Protein AF-A0A2H0LTI8-F1 (afdb_monomer_lite)

pLDDT: mean 86.63, std 10.98, range [45.56, 97.75]

Radius of gyration: 15.49 Å; chains: 1; bounding box: 38×38×36 Å

Structure (mmCIF, N/CA/C/O backbone):
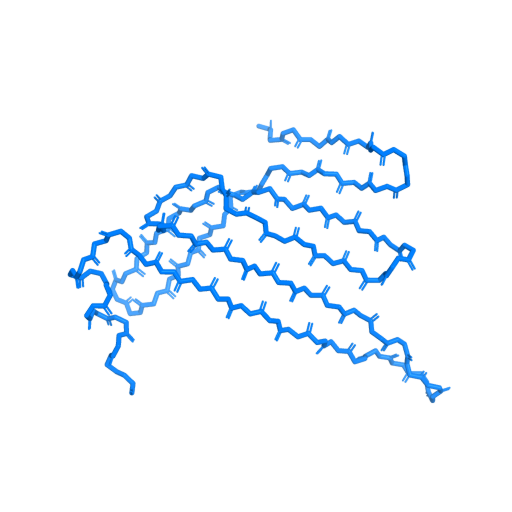data_AF-A0A2H0LTI8-F1
#
_entry.id   AF-A0A2H0LTI8-F1
#
loop_
_atom_site.group_PDB
_atom_site.id
_atom_site.type_symbol
_atom_site.label_atom_id
_atom_site.label_alt_id
_atom_site.label_comp_id
_atom_site.label_asym_id
_atom_site.label_entity_id
_atom_site.label_seq_id
_atom_site.pdbx_PDB_ins_code
_atom_site.Cartn_x
_atom_site.Cartn_y
_atom_site.Cartn_z
_atom_site.occupancy
_atom_site.B_iso_or_equiv
_atom_site.auth_seq_id
_atom_site.auth_comp_id
_atom_site.auth_asym_id
_atom_site.auth_atom_id
_atom_site.pdbx_PDB_model_num
ATOM 1 N N . MET A 1 1 ? 14.389 12.099 6.151 1.00 49.94 1 MET A N 1
ATOM 2 C CA . MET A 1 1 ? 13.106 12.366 6.835 1.00 49.94 1 MET A CA 1
ATOM 3 C C . MET A 1 1 ? 12.054 12.572 5.756 1.00 49.94 1 MET A C 1
ATOM 5 O O . MET A 1 1 ? 12.072 13.605 5.099 1.00 49.94 1 MET A O 1
ATOM 9 N N . ARG A 1 2 ? 11.260 11.547 5.433 1.00 63.53 2 ARG A N 1
ATOM 10 C CA . ARG A 1 2 ? 10.285 11.657 4.341 1.00 63.53 2 ARG A CA 1
ATOM 11 C C . ARG A 1 2 ? 9.055 12.430 4.809 1.00 63.53 2 ARG A C 1
ATOM 13 O O . ARG A 1 2 ? 8.622 12.272 5.945 1.00 63.53 2 ARG A O 1
ATOM 20 N N . ARG A 1 3 ? 8.585 13.328 3.942 1.00 79.25 3 ARG A N 1
ATOM 21 C CA . ARG A 1 3 ? 7.557 14.342 4.201 1.00 79.25 3 ARG A CA 1
ATOM 22 C C . ARG A 1 3 ? 6.236 13.674 4.609 1.00 79.25 3 ARG A C 1
ATOM 24 O O . ARG A 1 3 ? 5.771 12.775 3.911 1.00 79.25 3 ARG A O 1
ATOM 31 N N . ARG A 1 4 ? 5.665 14.142 5.719 1.00 88.00 4 ARG A N 1
ATOM 32 C CA . ARG A 1 4 ? 4.289 13.894 6.160 1.00 88.00 4 ARG A CA 1
ATOM 33 C C . ARG A 1 4 ? 3.547 15.219 6.067 1.00 88.00 4 ARG A C 1
ATOM 35 O O . ARG A 1 4 ? 4.074 16.239 6.506 1.00 88.00 4 ARG A O 1
ATOM 42 N N . GLU A 1 5 ? 2.365 15.200 5.486 1.00 92.44 5 GLU A N 1
ATOM 43 C CA . GLU A 1 5 ? 1.535 16.376 5.268 1.00 92.44 5 GLU A CA 1
ATOM 44 C C . GLU A 1 5 ? 0.090 16.031 5.611 1.00 92.44 5 GLU A C 1
ATOM 46 O O . GLU A 1 5 ? -0.395 14.955 5.269 1.00 92.44 5 GLU A O 1
ATOM 51 N N . LYS A 1 6 ? -0.595 16.933 6.311 1.00 90.62 6 LYS A N 1
ATOM 52 C CA . LYS A 1 6 ? -2.017 16.785 6.613 1.00 90.62 6 LYS A CA 1
ATOM 53 C C . LYS A 1 6 ? -2.813 17.580 5.580 1.00 90.62 6 LYS A C 1
ATOM 55 O O . LYS A 1 6 ? -2.561 18.771 5.412 1.00 90.62 6 LYS A O 1
ATOM 60 N N . ILE A 1 7 ? -3.746 16.929 4.891 1.00 89.50 7 ILE A N 1
ATOM 61 C CA . ILE A 1 7 ? -4.608 17.536 3.871 1.00 89.50 7 ILE A CA 1
ATOM 62 C C . ILE A 1 7 ? -6.056 17.324 4.313 1.00 89.50 7 ILE A C 1
ATOM 64 O O . ILE A 1 7 ? -6.601 16.229 4.172 1.00 89.50 7 ILE A O 1
ATOM 68 N N . GLY A 1 8 ? -6.668 18.366 4.883 1.00 90.12 8 GLY A N 1
ATOM 69 C CA . GLY A 1 8 ? -7.957 18.235 5.569 1.00 90.12 8 GLY A CA 1
ATOM 70 C C . GLY A 1 8 ? -7.844 17.251 6.735 1.00 90.12 8 GLY A C 1
ATOM 71 O O . GLY A 1 8 ? -6.937 17.378 7.560 1.00 90.12 8 GLY A O 1
ATOM 72 N N . ASP A 1 9 ? -8.713 16.243 6.761 1.00 91.19 9 ASP A N 1
ATOM 73 C CA . ASP A 1 9 ? -8.701 15.171 7.767 1.00 91.19 9 ASP A CA 1
ATOM 74 C C . ASP A 1 9 ? -7.860 13.951 7.366 1.00 91.19 9 ASP A C 1
ATOM 76 O O . ASP A 1 9 ? -7.715 13.004 8.140 1.00 91.19 9 ASP A O 1
ATOM 80 N N . LYS A 1 10 ? -7.234 13.993 6.183 1.00 95.25 10 LYS A N 1
ATOM 81 C CA . LYS A 1 10 ? -6.343 12.937 5.694 1.00 95.25 10 LYS A CA 1
ATOM 82 C C . LYS A 1 10 ? -4.889 13.250 6.007 1.00 95.25 10 LYS A C 1
ATOM 84 O O . LYS A 1 10 ? -4.468 14.409 6.045 1.00 95.25 10 LYS A O 1
ATOM 89 N N . GLU A 1 11 ? -4.091 12.204 6.157 1.00 96.00 11 GLU A N 1
ATOM 90 C CA . GLU A 1 11 ? -2.639 12.314 6.273 1.00 96.00 11 GLU A CA 1
ATOM 91 C C . GLU A 1 11 ? -1.978 11.672 5.054 1.00 96.00 11 GLU A C 1
ATOM 93 O O . GLU A 1 11 ? -2.288 10.542 4.691 1.00 96.00 11 GLU A O 1
ATOM 98 N N . VAL A 1 12 ? -1.056 12.382 4.410 1.00 95.12 12 VAL A N 1
ATOM 99 C CA . VAL A 1 12 ? -0.281 11.876 3.279 1.00 95.12 12 VAL A CA 1
ATOM 100 C C . VAL A 1 12 ? 1.187 11.815 3.666 1.00 95.12 12 VAL A C 1
ATOM 102 O O . VAL A 1 12 ? 1.768 12.804 4.113 1.00 95.12 12 VAL A O 1
ATOM 105 N N . LEU A 1 13 ? 1.819 10.663 3.458 1.00 94.38 13 LEU A N 1
ATOM 106 C CA . LEU A 1 13 ? 3.247 10.485 3.685 1.00 94.38 13 LEU A CA 1
ATOM 107 C C . LEU A 1 13 ? 3.930 9.778 2.517 1.00 94.38 13 LEU A C 1
ATOM 109 O O . LEU A 1 13 ? 3.334 8.968 1.810 1.00 94.38 13 LEU A O 1
ATOM 113 N N . LEU A 1 14 ? 5.214 10.075 2.333 1.00 93.44 14 LEU A N 1
ATOM 114 C CA . LEU A 1 14 ? 6.078 9.286 1.462 1.00 93.44 14 LEU A CA 1
ATOM 115 C C . LEU A 1 14 ? 6.786 8.210 2.285 1.00 93.44 14 LEU A C 1
ATOM 117 O O . LEU A 1 14 ? 7.485 8.525 3.248 1.00 93.44 14 LEU A O 1
ATOM 121 N N . ALA A 1 15 ? 6.649 6.948 1.890 1.00 90.62 15 ALA A N 1
ATOM 122 C CA . ALA A 1 15 ? 7.233 5.812 2.597 1.00 90.62 15 ALA A CA 1
ATOM 123 C C . ALA A 1 15 ? 8.134 4.993 1.669 1.00 90.62 15 ALA A C 1
ATOM 125 O O . ALA A 1 15 ? 7.811 4.781 0.502 1.00 90.62 15 ALA A O 1
ATOM 126 N N . ASP A 1 16 ? 9.295 4.579 2.179 1.00 89.81 16 ASP A N 1
ATOM 127 C CA . ASP A 1 16 ? 10.104 3.530 1.548 1.00 89.81 16 ASP A CA 1
ATOM 128 C C . ASP A 1 16 ? 9.579 2.176 2.003 1.00 89.81 16 ASP A C 1
ATOM 130 O O . ASP A 1 16 ? 9.466 1.929 3.202 1.00 89.81 16 ASP A O 1
ATOM 134 N N . LEU A 1 17 ? 9.296 1.303 1.048 1.00 85.69 17 LEU A N 1
ATOM 135 C CA . LEU A 1 17 ? 8.914 -0.080 1.275 1.00 85.69 17 LEU A CA 1
ATOM 136 C C . LEU A 1 17 ? 9.983 -0.970 0.653 1.00 85.69 17 LEU A C 1
ATOM 138 O O . LEU A 1 17 ? 10.479 -0.695 -0.440 1.00 85.69 17 LEU A O 1
ATOM 142 N N . ILE A 1 18 ? 10.337 -2.038 1.360 1.00 84.12 18 ILE A N 1
ATOM 143 C CA . ILE A 1 18 ? 11.250 -3.061 0.860 1.00 84.12 18 ILE A CA 1
ATOM 144 C C . ILE A 1 18 ? 10.440 -4.336 0.688 1.00 84.12 18 ILE A C 1
ATOM 146 O O . ILE A 1 18 ? 9.890 -4.855 1.657 1.00 84.12 18 ILE A O 1
ATOM 150 N N . VAL A 1 19 ? 10.390 -4.851 -0.537 1.00 77.69 19 VAL A N 1
ATOM 151 C CA . VAL A 1 19 ? 9.842 -6.176 -0.828 1.00 77.69 19 VAL A CA 1
ATOM 152 C C . VAL A 1 19 ? 10.995 -7.156 -0.970 1.00 77.69 19 VAL A C 1
ATOM 154 O O . VAL A 1 19 ? 11.977 -6.878 -1.657 1.00 77.69 19 VAL A O 1
ATOM 157 N N . SER A 1 20 ? 10.898 -8.292 -0.282 1.00 78.00 20 SER A N 1
ATOM 158 C CA . SER A 1 20 ? 11.875 -9.378 -0.388 1.00 78.00 20 SER A CA 1
ATOM 159 C C . SER A 1 20 ? 11.157 -10.686 -0.701 1.00 78.00 20 SER A C 1
ATOM 161 O O . SER A 1 20 ? 10.268 -11.091 0.044 1.00 78.00 20 SER A O 1
ATOM 163 N N . TYR A 1 21 ? 11.542 -11.345 -1.792 1.00 73.00 21 TYR A N 1
ATOM 164 C CA . TYR A 1 21 ? 11.022 -12.653 -2.190 1.00 73.00 21 TYR A CA 1
ATOM 165 C C . TYR A 1 21 ? 12.138 -13.510 -2.797 1.00 73.00 21 TYR A C 1
ATOM 167 O O . TYR A 1 21 ? 12.733 -13.149 -3.811 1.00 73.00 21 TYR A O 1
ATOM 175 N N . LYS A 1 22 ? 12.431 -14.671 -2.197 1.00 78.50 22 LYS A N 1
ATOM 176 C CA . LYS A 1 22 ? 13.592 -15.513 -2.553 1.00 78.50 22 LYS A CA 1
ATOM 177 C C . LYS A 1 22 ? 14.890 -14.680 -2.581 1.00 78.50 22 LYS A C 1
ATOM 179 O O . LYS A 1 22 ? 15.272 -14.124 -1.559 1.00 78.50 22 LYS A O 1
ATOM 184 N N . VAL A 1 23 ? 15.563 -14.598 -3.730 1.00 74.94 23 VAL A N 1
ATOM 185 C CA . VAL A 1 23 ? 16.806 -13.827 -3.935 1.00 74.94 23 VAL A CA 1
ATOM 186 C C . VAL A 1 23 ? 16.557 -12.362 -4.305 1.00 74.94 23 VAL A C 1
ATOM 188 O O . VAL A 1 23 ? 17.497 -11.580 -4.400 1.00 74.94 23 VAL A O 1
ATOM 191 N N . PHE A 1 24 ? 15.301 -11.990 -4.543 1.00 73.81 24 PHE A N 1
ATOM 192 C CA . PHE A 1 24 ? 14.920 -10.657 -4.974 1.00 73.81 24 PHE A CA 1
ATOM 193 C C . PHE A 1 24 ? 14.665 -9.766 -3.764 1.00 73.81 24 PHE A C 1
ATOM 195 O O . PHE A 1 24 ? 13.874 -10.112 -2.885 1.00 73.81 24 PHE A O 1
ATOM 202 N N . ARG A 1 25 ? 15.325 -8.610 -3.732 1.00 81.88 25 ARG A N 1
ATOM 203 C CA . ARG A 1 25 ? 15.113 -7.566 -2.734 1.00 81.88 25 ARG A CA 1
ATOM 204 C C . ARG A 1 25 ? 15.106 -6.228 -3.443 1.00 81.88 25 ARG A C 1
ATOM 206 O O . ARG A 1 25 ? 16.142 -5.793 -3.927 1.00 81.88 25 ARG A O 1
ATOM 213 N N . GLU A 1 26 ? 13.960 -5.568 -3.439 1.00 83.06 26 GLU A N 1
ATOM 214 C CA . GLU A 1 26 ? 13.817 -4.252 -4.047 1.00 83.06 26 GLU A CA 1
ATOM 215 C C . GLU A 1 26 ? 13.219 -3.258 -3.076 1.00 83.06 26 GLU A C 1
ATOM 217 O O . GLU A 1 26 ? 12.375 -3.590 -2.240 1.00 83.06 26 GLU A O 1
ATOM 222 N N . GLN A 1 27 ? 13.651 -2.014 -3.234 1.00 86.44 27 GLN A N 1
ATOM 223 C CA . GLN A 1 27 ? 13.111 -0.878 -2.518 1.00 86.44 27 GLN A CA 1
ATOM 224 C C . GLN A 1 27 ? 12.296 -0.017 -3.477 1.00 86.44 27 GLN A C 1
ATOM 226 O O . GLN A 1 27 ? 12.723 0.289 -4.590 1.00 86.44 27 GLN A O 1
ATOM 231 N N . PHE A 1 28 ? 11.126 0.414 -3.025 1.00 87.94 28 PHE A N 1
ATOM 232 C CA . PHE A 1 28 ? 10.287 1.347 -3.757 1.00 87.94 28 PHE A CA 1
ATOM 233 C C . PHE A 1 28 ? 9.726 2.412 -2.825 1.00 87.94 28 PHE A C 1
ATOM 235 O O . PHE A 1 28 ? 9.466 2.187 -1.645 1.00 87.94 28 PHE A O 1
ATOM 242 N N . THR A 1 29 ? 9.547 3.604 -3.377 1.00 91.38 29 THR A N 1
ATOM 243 C CA . THR A 1 29 ? 8.905 4.731 -2.717 1.00 91.38 29 THR A CA 1
ATOM 244 C C . THR A 1 29 ? 7.431 4.746 -3.086 1.00 91.38 29 THR A C 1
ATOM 246 O O . THR A 1 29 ? 7.070 4.678 -4.263 1.00 91.38 29 THR A O 1
ATOM 249 N N . SER A 1 30 ? 6.588 4.862 -2.069 1.00 92.56 30 SER A N 1
ATOM 250 C CA . SER A 1 30 ? 5.141 4.988 -2.190 1.00 92.56 30 SER A CA 1
ATOM 251 C C . SER A 1 30 ? 4.655 6.304 -1.596 1.00 92.56 30 SER A C 1
ATOM 253 O O . SER A 1 30 ? 5.309 6.899 -0.732 1.00 92.56 30 SER A O 1
ATOM 255 N N . ARG A 1 31 ? 3.493 6.751 -2.066 1.00 94.06 31 ARG A N 1
ATOM 256 C CA . ARG A 1 31 ? 2.668 7.764 -1.420 1.00 94.06 31 ARG A CA 1
ATOM 257 C C . ARG A 1 31 ? 1.560 7.026 -0.691 1.00 94.06 31 ARG A C 1
ATOM 259 O O . ARG A 1 31 ? 0.754 6.360 -1.328 1.00 94.06 31 ARG A O 1
ATOM 266 N N . VAL A 1 32 ? 1.536 7.158 0.624 1.00 95.50 32 VAL A N 1
ATOM 267 C CA . VAL A 1 32 ? 0.530 6.554 1.491 1.00 95.50 32 VAL A CA 1
ATOM 268 C C . VAL A 1 32 ? -0.424 7.653 1.921 1.00 95.50 32 VAL A C 1
ATOM 270 O O . VAL A 1 32 ? 0.010 8.675 2.451 1.00 95.50 32 VAL A O 1
ATOM 273 N N . THR A 1 33 ? -1.711 7.459 1.678 1.00 96.38 33 THR A N 1
ATOM 274 C CA . THR A 1 33 ? -2.786 8.325 2.152 1.00 96.38 33 THR A CA 1
ATOM 275 C C . THR A 1 33 ? -3.586 7.576 3.202 1.00 96.38 33 THR A C 1
ATOM 277 O O . THR A 1 33 ? -4.137 6.513 2.934 1.00 96.38 33 THR A O 1
ATOM 280 N N . LEU A 1 34 ? -3.622 8.137 4.404 1.00 96.56 34 LEU A N 1
ATOM 281 C CA . LEU A 1 34 ? -4.406 7.667 5.533 1.00 96.56 34 LEU A CA 1
ATOM 282 C C . LEU A 1 34 ? -5.700 8.476 5.578 1.00 96.56 34 LEU A C 1
ATOM 284 O O . LEU A 1 34 ? -5.660 9.707 5.644 1.00 96.56 34 LEU A O 1
ATOM 288 N N . ASP A 1 35 ? -6.828 7.780 5.556 1.00 96.75 35 ASP A N 1
ATOM 289 C CA . ASP A 1 35 ? -8.169 8.346 5.646 1.00 96.75 35 ASP A CA 1
ATOM 290 C C . ASP A 1 35 ? -8.915 7.664 6.806 1.00 96.75 35 ASP A C 1
ATOM 292 O O . ASP A 1 35 ? -9.552 6.622 6.616 1.00 96.75 35 ASP A O 1
ATOM 296 N N . PRO A 1 36 ? -8.772 8.190 8.038 1.00 94.62 36 PRO A N 1
ATOM 297 C CA . PRO A 1 36 ? -9.369 7.585 9.223 1.00 94.62 36 PRO A CA 1
ATOM 298 C C . PRO A 1 36 ? -10.898 7.571 9.194 1.00 94.62 36 PRO A C 1
ATOM 300 O O . PRO A 1 36 ? -11.488 6.613 9.685 1.00 94.62 36 PRO A O 1
ATOM 303 N N . GLU A 1 37 ? -11.536 8.593 8.613 1.00 93.94 37 GLU A N 1
ATOM 304 C CA . GLU A 1 37 ? -13.000 8.658 8.514 1.00 93.94 37 GLU A CA 1
ATOM 305 C C . GLU A 1 37 ? -13.548 7.562 7.605 1.0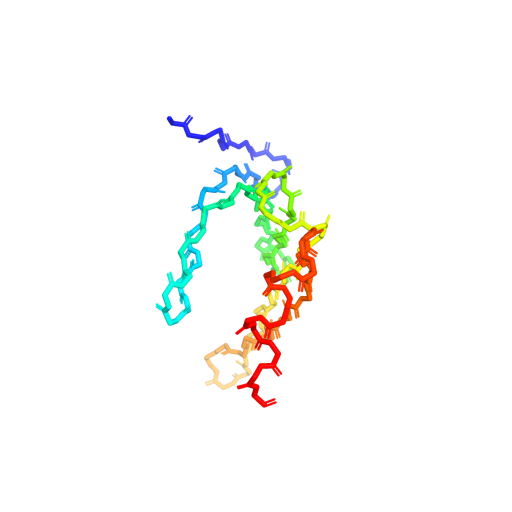0 93.94 37 GLU A C 1
ATOM 307 O O . GLU A 1 37 ? -14.521 6.894 7.951 1.00 93.94 37 GLU A O 1
ATOM 312 N N . ALA A 1 38 ? -12.894 7.336 6.464 1.00 94.56 38 ALA A N 1
ATOM 313 C CA . ALA A 1 38 ? -13.259 6.249 5.570 1.00 94.56 38 ALA A CA 1
ATOM 314 C C . ALA A 1 38 ? -12.752 4.881 6.049 1.00 94.56 38 ALA A C 1
ATOM 316 O O . ALA A 1 38 ? -13.115 3.879 5.444 1.00 94.56 38 ALA A O 1
ATOM 317 N N . GLY A 1 39 ? -11.899 4.808 7.078 1.00 95.69 39 GLY A N 1
ATOM 318 C CA . GLY A 1 39 ? -11.230 3.569 7.483 1.00 95.69 39 GLY A CA 1
ATOM 319 C C . GLY A 1 39 ? -10.338 3.004 6.374 1.00 95.69 39 GLY A C 1
ATOM 320 O O . GLY A 1 39 ? -10.320 1.796 6.154 1.00 95.69 39 GLY A O 1
ATOM 321 N N . LEU A 1 40 ? -9.636 3.867 5.638 1.00 97.25 40 LEU A N 1
ATOM 322 C CA . LEU A 1 40 ? -8.935 3.519 4.404 1.00 97.25 40 LEU A CA 1
ATOM 323 C C . LEU A 1 40 ? -7.456 3.918 4.469 1.00 97.25 40 LEU A C 1
ATOM 325 O O . LEU A 1 40 ? -7.097 5.017 4.893 1.00 97.25 40 LEU A O 1
ATOM 329 N N . ILE A 1 41 ? -6.591 3.034 3.979 1.00 97.19 41 ILE A N 1
ATOM 330 C CA . ILE A 1 41 ? -5.211 3.352 3.612 1.00 97.19 41 ILE A CA 1
ATOM 331 C C . ILE A 1 41 ? -5.053 3.073 2.123 1.00 97.19 41 ILE A C 1
ATOM 333 O O . ILE A 1 41 ? -5.212 1.936 1.673 1.00 97.19 41 ILE A O 1
ATOM 337 N N . ASP A 1 42 ? -4.725 4.116 1.370 1.00 96.06 42 ASP A N 1
ATOM 338 C CA . ASP A 1 42 ? -4.457 4.044 -0.062 1.00 96.06 42 ASP A CA 1
ATOM 339 C C . ASP A 1 42 ? -2.957 4.239 -0.306 1.00 96.06 42 ASP A C 1
ATOM 341 O O . ASP A 1 42 ? -2.350 5.205 0.162 1.00 96.06 42 ASP A O 1
ATOM 345 N N . VAL A 1 43 ? -2.337 3.278 -0.981 1.00 94.94 43 VAL A N 1
ATOM 346 C CA . VAL A 1 43 ? -0.902 3.242 -1.243 1.00 94.94 43 VAL A CA 1
ATOM 347 C C . VAL A 1 43 ? -0.690 3.286 -2.748 1.00 94.94 43 VAL A C 1
ATOM 349 O O . VAL A 1 43 ? -0.900 2.304 -3.466 1.00 94.94 43 VAL A O 1
ATOM 352 N N . GLY A 1 44 ? -0.217 4.439 -3.209 1.00 88.44 44 GLY A N 1
ATOM 353 C CA . GLY A 1 44 ? 0.150 4.681 -4.594 1.00 88.44 44 GLY A CA 1
ATOM 354 C C . GLY A 1 44 ? 1.652 4.554 -4.831 1.00 88.44 44 GLY A C 1
ATOM 355 O O . GLY A 1 44 ? 2.481 4.943 -4.003 1.00 88.44 44 GLY A O 1
ATOM 356 N N . TYR A 1 45 ? 2.012 4.056 -6.007 1.00 87.88 45 TYR A N 1
ATOM 357 C CA . TYR A 1 45 ? 3.390 4.029 -6.483 1.00 87.88 45 TYR A CA 1
ATOM 358 C C . TYR A 1 45 ? 3.950 5.438 -6.759 1.00 87.88 45 TYR A C 1
ATOM 360 O O . TYR A 1 45 ? 3.276 6.283 -7.348 1.00 87.88 45 TYR A O 1
ATOM 368 N N . VAL A 1 46 ? 5.206 5.683 -6.366 1.00 88.06 46 VAL A N 1
ATOM 369 C CA . VAL A 1 46 ? 5.947 6.915 -6.699 1.00 88.06 46 VAL A CA 1
ATOM 370 C C . VAL A 1 46 ? 7.198 6.595 -7.514 1.00 88.06 46 VAL A C 1
ATOM 372 O O . VAL A 1 46 ? 7.397 7.177 -8.577 1.00 88.06 46 VAL A O 1
ATOM 375 N N . GLN A 1 47 ? 8.049 5.684 -7.034 1.00 85.44 47 GLN A N 1
ATOM 376 C CA . GLN A 1 47 ? 9.317 5.338 -7.689 1.00 85.44 47 GLN A CA 1
ATOM 377 C C . GLN A 1 47 ? 9.793 3.940 -7.275 1.00 85.44 47 GLN A C 1
ATOM 379 O O . GLN A 1 47 ? 9.623 3.558 -6.123 1.00 85.44 47 GLN A O 1
ATOM 384 N N . GLY A 1 48 ? 10.430 3.188 -8.174 1.00 84.38 48 GLY A N 1
ATOM 385 C CA . GLY A 1 48 ? 10.922 1.834 -7.915 1.00 84.38 48 GLY A CA 1
ATOM 386 C C . GLY A 1 48 ? 10.915 0.940 -9.166 1.00 84.38 48 GLY A C 1
ATOM 387 O O . GLY A 1 48 ? 10.876 1.447 -10.290 1.00 84.38 48 GLY A O 1
ATOM 388 N N . PRO A 1 49 ? 10.952 -0.392 -8.996 1.00 81.50 49 PRO A N 1
ATOM 389 C CA . PRO A 1 49 ? 11.028 -1.357 -10.100 1.00 81.50 49 PRO A CA 1
ATOM 390 C C . PRO A 1 49 ? 9.665 -1.654 -10.754 1.00 81.50 49 PRO A C 1
ATOM 392 O O . PRO A 1 49 ? 9.591 -2.397 -11.737 1.00 81.50 49 PRO A O 1
ATOM 395 N N . PHE A 1 50 ? 8.581 -1.100 -10.209 1.00 84.00 50 PHE A N 1
ATOM 396 C CA . PHE A 1 50 ? 7.216 -1.344 -10.661 1.00 84.00 50 PHE A CA 1
ATOM 397 C C . PHE A 1 50 ? 6.821 -0.422 -11.829 1.00 84.00 50 PHE A C 1
ATOM 399 O O . PHE A 1 50 ? 7.179 0.760 -11.879 1.00 84.00 50 PHE A O 1
ATOM 406 N N . SER A 1 51 ? 6.095 -0.968 -12.805 1.00 85.12 51 SER A N 1
ATOM 407 C CA . SER A 1 51 ? 5.333 -0.200 -13.796 1.00 85.12 51 SER A CA 1
ATOM 408 C C . SER A 1 51 ? 4.207 0.532 -13.078 1.00 85.12 51 SER A C 1
ATOM 410 O O . SER A 1 51 ? 4.080 1.749 -13.202 1.00 85.12 51 SER A O 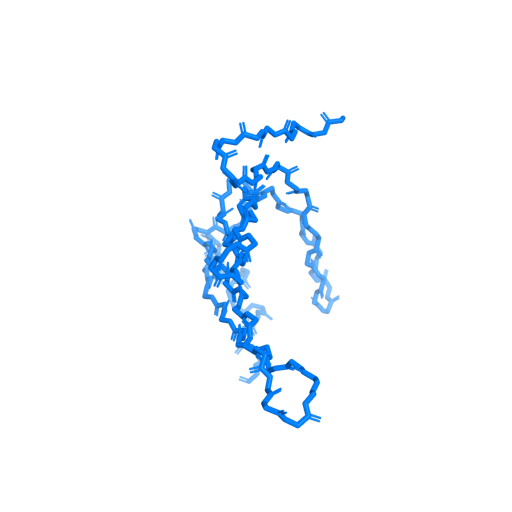1
ATOM 412 N N . TYR A 1 52 ? 3.462 -0.214 -12.260 1.00 85.88 52 TYR A N 1
ATOM 413 C CA . TYR A 1 52 ? 2.445 0.295 -11.358 1.00 85.88 52 TYR A CA 1
ATOM 414 C C . TYR A 1 52 ? 2.383 -0.568 -10.094 1.00 85.88 52 TYR A C 1
ATOM 416 O O . TYR A 1 52 ? 2.748 -1.744 -10.101 1.00 85.88 52 TYR A O 1
ATOM 424 N N . LEU A 1 53 ? 1.914 0.037 -9.008 1.00 87.62 53 LEU A N 1
ATOM 425 C CA . LEU A 1 53 ? 1.519 -0.651 -7.787 1.00 87.62 53 LEU A CA 1
ATOM 426 C C . LEU A 1 53 ? 0.363 0.132 -7.172 1.00 87.62 53 LEU A C 1
ATOM 428 O O . LEU A 1 53 ? 0.477 1.339 -6.942 1.00 87.62 53 LEU A O 1
ATOM 432 N N . HIS A 1 54 ? -0.733 -0.571 -6.931 1.00 89.38 54 HIS A N 1
ATOM 433 C CA . HIS A 1 54 ? -1.888 -0.086 -6.203 1.00 89.38 54 HIS A CA 1
ATOM 434 C C . HIS A 1 54 ? -2.116 -1.042 -5.044 1.00 89.38 54 HIS A C 1
ATOM 436 O O . HIS A 1 54 ? -2.364 -2.232 -5.235 1.00 89.38 54 HI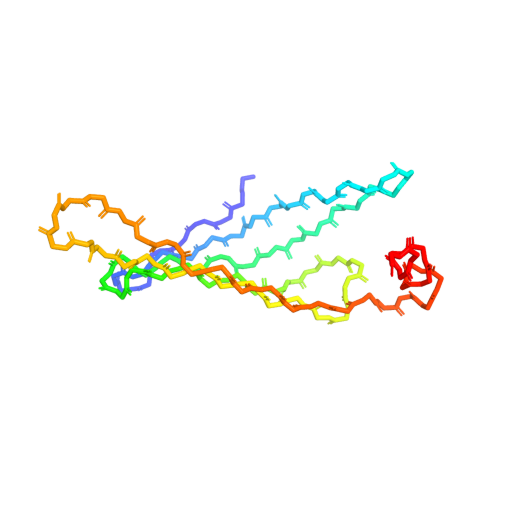S A O 1
ATOM 442 N N . ASN A 1 55 ? -2.009 -0.521 -3.830 1.00 93.69 55 ASN A N 1
ATOM 443 C CA . ASN A 1 55 ? -2.331 -1.275 -2.638 1.00 93.69 55 ASN A CA 1
ATOM 444 C C . ASN A 1 55 ? -3.350 -0.505 -1.802 1.00 93.69 55 ASN A C 1
ATOM 446 O O . ASN A 1 55 ? -3.215 0.694 -1.581 1.00 93.69 55 ASN A O 1
ATOM 450 N N . LYS A 1 56 ? -4.387 -1.207 -1.357 1.00 96.75 56 LYS A N 1
ATOM 451 C CA . LYS A 1 56 ? -5.486 -0.644 -0.593 1.00 96.75 56 LYS A CA 1
ATOM 452 C C . LYS A 1 56 ? -5.775 -1.518 0.616 1.00 96.75 56 LYS A C 1
ATOM 454 O O . LYS A 1 56 ? -5.893 -2.737 0.494 1.00 96.75 56 LYS A O 1
ATOM 459 N N . TRP A 1 57 ? -5.904 -0.871 1.766 1.00 97.69 57 TRP A N 1
ATOM 460 C CA . TRP A 1 57 ? -6.356 -1.489 3.003 1.00 97.69 57 TRP A CA 1
ATOM 461 C C . TRP A 1 57 ? -7.619 -0.784 3.454 1.00 97.69 57 TRP A C 1
ATOM 463 O O . TRP A 1 57 ? -7.606 0.426 3.658 1.00 97.69 57 TRP A O 1
ATOM 473 N N . GLN A 1 58 ? -8.692 -1.538 3.627 1.00 97.75 58 GLN A N 1
ATOM 474 C CA . GLN A 1 58 ? -9.941 -1.032 4.174 1.00 97.75 58 GLN A CA 1
ATOM 475 C C . GLN A 1 58 ? -10.218 -1.745 5.492 1.00 97.75 58 GLN A C 1
ATOM 477 O O . GLN A 1 58 ? -10.155 -2.972 5.575 1.00 97.75 58 GLN A O 1
ATOM 482 N N . PHE A 1 59 ? -10.529 -0.964 6.513 1.00 97.31 59 PHE A N 1
ATOM 483 C CA . PHE A 1 59 ? -10.823 -1.423 7.857 1.00 97.31 59 PHE A CA 1
ATOM 484 C C . PHE A 1 59 ? -12.331 -1.314 8.075 1.00 97.31 59 PHE A C 1
ATOM 486 O O . PHE A 1 59 ? -12.913 -0.237 7.954 1.00 97.31 59 PHE A O 1
ATOM 493 N N . GLU A 1 60 ? -12.970 -2.443 8.354 1.00 96.00 60 GLU A N 1
ATOM 494 C CA . GLU A 1 60 ? -14.402 -2.551 8.623 1.00 96.00 60 GLU A CA 1
ATOM 495 C C . GLU A 1 60 ? -14.589 -3.019 10.071 1.00 96.00 60 GLU A C 1
ATOM 497 O O . GLU A 1 60 ? -14.257 -4.155 10.417 1.00 96.00 60 GLU A O 1
ATOM 502 N N . SER A 1 6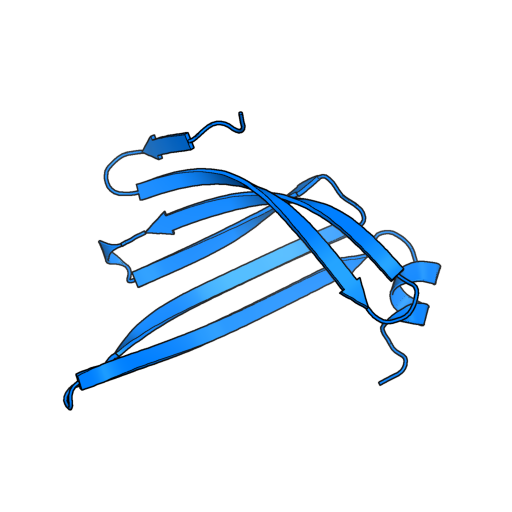1 ? -15.111 -2.146 10.931 1.00 94.75 61 SER A N 1
ATOM 503 C CA . SER A 1 61 ? -15.452 -2.501 12.313 1.00 94.75 61 SER A CA 1
ATOM 504 C C . SER A 1 61 ? -16.595 -3.515 12.343 1.00 94.75 61 SER A C 1
ATOM 506 O O . SER A 1 61 ? -17.599 -3.337 11.653 1.00 94.75 61 SER A O 1
ATOM 508 N N . LEU A 1 62 ? -16.470 -4.560 13.164 1.00 95.94 62 LEU A N 1
ATOM 509 C CA . LEU A 1 62 ? -17.496 -5.598 13.285 1.00 95.94 62 LEU A CA 1
ATOM 510 C C . LEU A 1 62 ? -18.414 -5.350 14.499 1.00 95.94 62 LEU A C 1
ATOM 512 O O . LEU A 1 62 ? -17.932 -4.878 15.531 1.00 95.94 62 LEU A O 1
ATOM 516 N N . PRO A 1 63 ? -19.719 -5.690 14.417 1.00 91.69 63 PRO A N 1
ATOM 517 C CA . PRO A 1 63 ? -20.687 -5.427 15.492 1.00 91.69 63 PRO A CA 1
ATOM 518 C C . PRO A 1 63 ? -20.338 -6.072 16.840 1.00 91.69 63 PRO A C 1
ATOM 520 O O . PRO A 1 63 ? -20.621 -5.504 17.889 1.00 91.69 63 PRO A O 1
ATOM 523 N N . GLU A 1 64 ? -19.705 -7.245 16.817 1.00 91.88 64 GLU A N 1
ATOM 524 C CA . GLU A 1 64 ? -19.319 -8.018 18.009 1.00 91.88 64 GLU A CA 1
ATOM 525 C C . GLU A 1 64 ? -17.952 -7.589 18.577 1.00 91.88 64 GLU A C 1
ATOM 527 O O . GLU A 1 64 ? -17.410 -8.218 19.486 1.00 91.88 64 GLU A O 1
ATOM 532 N N . GLY A 1 65 ? -17.389 -6.502 18.043 1.00 91.00 65 GLY A N 1
ATOM 533 C CA . GLY A 1 65 ? -16.012 -6.096 18.274 1.00 91.00 65 GLY A CA 1
ATOM 534 C C . GLY A 1 65 ? -15.045 -6.713 17.261 1.00 91.00 65 GLY A C 1
ATOM 535 O O . GLY A 1 65 ? -15.365 -7.637 16.514 1.00 91.00 65 GLY A O 1
ATOM 536 N N . GLY A 1 66 ? -13.833 -6.163 17.217 1.00 93.12 66 GLY A N 1
ATOM 537 C CA . GLY A 1 66 ? -12.830 -6.517 16.213 1.00 93.12 66 GLY A CA 1
ATOM 538 C C . GLY A 1 66 ? -12.987 -5.751 14.896 1.00 93.12 66 GLY A C 1
ATOM 539 O O . GLY A 1 66 ? -13.824 -4.861 14.750 1.00 93.12 66 GLY A O 1
ATOM 540 N N . CYS A 1 67 ? -12.118 -6.073 13.941 1.00 95.00 67 CYS A N 1
ATOM 541 C CA . CYS A 1 67 ? -12.023 -5.385 12.659 1.00 95.00 67 CYS A CA 1
ATOM 542 C C . CYS A 1 67 ? -11.731 -6.399 11.552 1.00 95.00 67 CYS A C 1
ATOM 544 O O . CYS A 1 67 ? -10.820 -7.222 11.679 1.00 95.00 67 CYS A O 1
ATOM 546 N N . ARG A 1 68 ? -12.495 -6.331 10.462 1.00 96.12 68 ARG A N 1
ATOM 547 C CA . ARG A 1 68 ? -12.183 -7.021 9.214 1.00 96.12 68 ARG A CA 1
ATOM 548 C C . ARG A 1 68 ? -11.299 -6.118 8.364 1.00 96.12 68 ARG A C 1
ATOM 550 O O . ARG A 1 68 ? -11.631 -4.964 8.110 1.00 96.12 68 ARG A O 1
ATOM 557 N N . ILE A 1 69 ? -10.190 -6.677 7.893 1.00 97.19 69 ILE A N 1
ATOM 558 C CA . ILE A 1 69 ? -9.271 -5.996 6.985 1.00 97.19 69 ILE A CA 1
ATOM 559 C C . ILE A 1 69 ? -9.522 -6.519 5.575 1.00 97.19 69 ILE A C 1
ATOM 561 O O . ILE A 1 69 ? -9.294 -7.697 5.299 1.00 97.19 69 ILE A O 1
ATOM 565 N N . HIS A 1 70 ? -9.958 -5.642 4.675 1.00 97.38 70 HIS A N 1
ATOM 566 C CA . HIS A 1 70 ? -9.963 -5.926 3.244 1.00 97.38 70 HIS A CA 1
ATOM 567 C C . HIS A 1 70 ? -8.634 -5.457 2.669 1.00 97.38 70 HIS A C 1
ATOM 569 O O . HIS A 1 70 ? -8.325 -4.264 2.675 1.00 97.38 70 HIS A O 1
ATOM 575 N N . PHE A 1 71 ? -7.840 -6.411 2.198 1.00 96.38 71 PHE A N 1
ATOM 576 C CA . PHE A 1 71 ? -6.542 -6.155 1.596 1.00 96.38 71 PHE A CA 1
ATOM 577 C C . PHE A 1 71 ? -6.619 -6.389 0.091 1.00 96.38 71 PHE A C 1
ATOM 579 O O . PHE A 1 71 ? -6.963 -7.481 -0.360 1.00 96.38 71 PHE A O 1
ATOM 586 N N . PHE A 1 72 ? -6.274 -5.363 -0.677 1.00 94.50 72 PHE A N 1
ATOM 587 C CA . PHE A 1 72 ? -6.163 -5.429 -2.126 1.00 94.50 72 PHE A CA 1
ATOM 588 C C . PHE A 1 72 ? -4.768 -4.985 -2.550 1.00 94.50 72 PHE A C 1
ATOM 590 O O . PHE A 1 72 ? -4.259 -3.961 -2.087 1.00 94.50 72 PHE A O 1
ATOM 597 N N . ILE A 1 73 ? -4.150 -5.741 -3.449 1.00 90.62 73 ILE A N 1
ATOM 598 C CA . ILE A 1 73 ? -2.879 -5.374 -4.056 1.00 90.62 73 ILE A CA 1
ATOM 599 C C . ILE A 1 73 ? -2.860 -5.821 -5.512 1.00 90.62 73 ILE A C 1
ATOM 601 O O . ILE A 1 73 ? -3.164 -6.969 -5.822 1.00 90.62 73 ILE A O 1
ATOM 605 N N . ASP A 1 74 ? -2.486 -4.899 -6.386 1.00 89.44 74 ASP A N 1
ATOM 606 C CA . ASP A 1 74 ? -2.265 -5.133 -7.807 1.00 89.44 74 ASP A CA 1
ATOM 607 C C . ASP A 1 74 ? -0.984 -4.403 -8.218 1.00 89.44 74 ASP A C 1
ATOM 609 O O . ASP A 1 74 ? -0.750 -3.254 -7.824 1.00 89.44 74 ASP A O 1
ATOM 613 N N . PHE A 1 75 ? -0.107 -5.087 -8.946 1.00 86.50 75 PHE A N 1
ATOM 614 C CA . PHE A 1 75 ? 1.191 -4.551 -9.328 1.00 86.50 75 PHE A CA 1
ATOM 615 C C . PHE A 1 75 ? 1.737 -5.210 -10.590 1.00 86.50 75 PHE A C 1
ATOM 617 O O . PHE A 1 75 ? 1.469 -6.371 -10.890 1.00 86.50 75 PHE A O 1
ATOM 624 N N . GLU A 1 76 ? 2.627 -4.486 -11.259 1.00 85.06 76 GLU A N 1
ATOM 625 C CA . GLU A 1 76 ? 3.397 -4.995 -12.386 1.00 85.06 76 GLU A CA 1
ATOM 626 C C . GLU A 1 76 ? 4.836 -4.483 -12.308 1.00 85.06 76 GLU A C 1
ATOM 628 O O . GLU A 1 76 ? 5.063 -3.323 -11.969 1.00 85.06 76 GLU A O 1
ATOM 633 N N . PHE A 1 77 ? 5.825 -5.320 -12.634 1.00 82.81 77 PHE A N 1
ATOM 634 C CA . PHE A 1 77 ? 7.214 -4.877 -12.790 1.00 82.81 77 PHE A CA 1
ATOM 635 C C . PHE A 1 77 ? 7.498 -4.369 -14.195 1.00 82.81 77 PHE A C 1
ATOM 637 O O . PHE A 1 77 ? 7.054 -4.959 -15.174 1.00 82.81 77 PHE A O 1
ATOM 644 N N . ARG A 1 78 ? 8.384 -3.373 -14.297 1.00 81.75 78 ARG A N 1
ATOM 645 C CA . ARG A 1 78 ? 8.854 -2.862 -15.597 1.00 81.75 78 ARG A CA 1
ATOM 646 C C . ARG A 1 78 ? 9.682 -3.874 -16.386 1.00 81.75 78 ARG A C 1
ATOM 648 O O . ARG A 1 78 ? 9.828 -3.745 -17.595 1.00 81.75 78 ARG A O 1
ATOM 655 N N . SER A 1 79 ? 10.289 -4.842 -15.701 1.00 79.62 79 SER A N 1
ATOM 656 C CA . SER A 1 79 ? 11.197 -5.816 -16.305 1.00 79.62 79 SER A CA 1
ATOM 657 C C . SER A 1 79 ? 10.525 -7.175 -16.446 1.00 79.62 79 SER A C 1
ATOM 659 O O . SER A 1 79 ? 10.158 -7.799 -15.450 1.00 79.62 79 SER A O 1
ATOM 661 N N . ALA A 1 80 ? 10.467 -7.682 -17.680 1.00 77.62 80 ALA A N 1
ATOM 662 C CA . ALA A 1 80 ? 9.980 -9.027 -17.984 1.00 77.62 80 ALA A CA 1
ATOM 663 C C . ALA A 1 80 ? 10.780 -10.125 -17.259 1.00 77.62 80 ALA A C 1
ATOM 665 O O . ALA A 1 80 ? 10.241 -11.178 -16.919 1.00 77.62 80 ALA A O 1
ATOM 666 N N . THR A 1 81 ? 12.066 -9.885 -16.983 1.00 74.56 81 THR A N 1
ATOM 667 C CA . THR A 1 81 ? 12.897 -10.797 -16.185 1.00 74.56 81 THR A CA 1
ATOM 668 C C . THR A 1 81 ? 12.420 -10.846 -14.734 1.00 74.56 81 THR A C 1
ATOM 670 O O . THR A 1 81 ? 12.315 -11.933 -14.169 1.00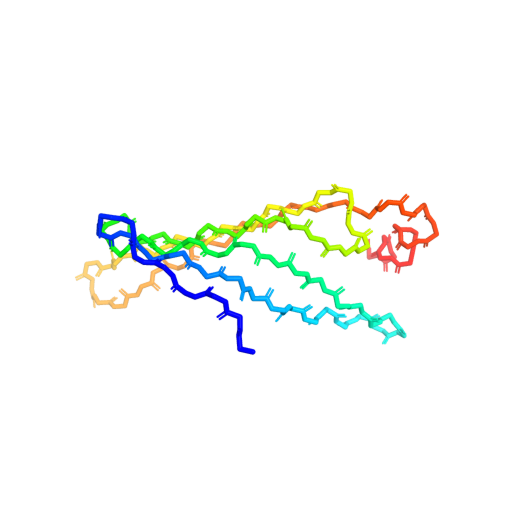 74.56 81 THR A O 1
ATOM 673 N N . LEU A 1 82 ? 12.070 -9.692 -14.150 1.00 71.62 82 LEU A N 1
ATOM 674 C CA . LEU A 1 82 ? 11.536 -9.615 -12.786 1.00 71.62 82 LEU A CA 1
ATOM 675 C C . LEU A 1 82 ? 10.148 -10.257 -12.685 1.00 71.62 82 LEU A C 1
ATOM 677 O O . LEU A 1 82 ? 9.899 -11.026 -11.759 1.00 71.62 82 LEU A O 1
ATOM 681 N N . GLN A 1 83 ? 9.279 -10.025 -13.675 1.00 74.06 83 GLN A N 1
ATOM 682 C CA . GLN A 1 83 ? 7.964 -10.674 -13.748 1.00 74.06 83 GLN A CA 1
ATOM 683 C C . GLN A 1 83 ? 8.088 -12.208 -13.761 1.00 74.06 83 GLN A C 1
ATOM 685 O O . GLN A 1 83 ? 7.420 -12.892 -12.987 1.00 74.06 83 GLN A O 1
ATOM 690 N N . LYS A 1 84 ? 8.999 -12.761 -14.578 1.00 74.19 84 LYS A N 1
ATOM 691 C CA . LYS A 1 84 ? 9.231 -14.215 -14.670 1.00 74.19 84 LYS A CA 1
ATOM 692 C C . LYS A 1 84 ? 9.733 -14.841 -13.366 1.00 74.19 84 LYS A C 1
ATOM 694 O O . LYS A 1 84 ? 9.403 -15.988 -13.090 1.00 74.19 84 LYS A O 1
ATOM 699 N N . MET A 1 85 ? 10.513 -14.116 -12.561 1.00 69.38 85 MET A N 1
ATOM 700 C CA . MET A 1 85 ? 11.010 -14.625 -11.273 1.00 69.38 85 MET A CA 1
ATOM 701 C C . MET A 1 85 ? 9.914 -14.726 -10.201 1.00 69.38 85 MET A C 1
ATOM 703 O O . MET A 1 85 ? 10.028 -15.558 -9.299 1.00 69.38 85 MET A O 1
ATOM 707 N N . MET A 1 86 ? 8.857 -13.910 -10.300 1.00 71.00 86 MET A N 1
ATOM 708 C CA . MET A 1 86 ? 7.719 -13.937 -9.374 1.00 71.00 86 MET A CA 1
ATOM 709 C C . MET A 1 86 ? 6.577 -14.862 -9.813 1.00 71.00 86 MET A C 1
ATOM 711 O O . MET A 1 86 ? 5.895 -15.403 -8.951 1.00 71.00 86 MET A O 1
ATOM 715 N N . GLY A 1 87 ? 6.404 -15.102 -11.117 1.00 61.22 87 GLY A N 1
ATOM 716 C CA . GLY A 1 87 ? 5.358 -15.975 -11.674 1.00 61.22 87 GLY A CA 1
ATOM 717 C C . GLY A 1 87 ? 5.593 -17.487 -11.535 1.00 61.22 87 GLY A C 1
ATOM 718 O O . GLY A 1 87 ? 4.907 -18.261 -12.189 1.00 61.22 87 GLY A O 1
ATOM 719 N N . ALA A 1 88 ? 6.566 -17.923 -10.730 1.00 51.56 88 ALA A N 1
ATOM 720 C CA . ALA A 1 88 ? 6.813 -19.339 -10.438 1.00 51.56 88 ALA A CA 1
ATOM 721 C C . ALA A 1 88 ? 6.019 -19.814 -9.204 1.00 51.56 88 ALA A C 1
ATOM 723 O O . ALA A 1 88 ? 6.605 -20.380 -8.273 1.00 51.56 88 ALA A O 1
ATOM 724 N N . VAL A 1 89 ? 4.713 -19.529 -9.196 1.00 45.56 89 VAL A N 1
ATOM 725 C CA . VAL A 1 89 ? 3.722 -20.061 -8.247 1.00 45.56 89 VAL A CA 1
ATOM 726 C C . VAL A 1 89 ? 2.622 -20.740 -9.044 1.00 45.56 89 VAL A C 1
ATOM 728 O O . VAL A 1 89 ? 2.125 -20.095 -9.991 1.00 45.56 89 VAL A O 1
#

Secondary structure (DSSP, 8-state):
---EEEETTEEEEEEEEEEEETTEEEEEEEEEEEETTTTEEEEEEEESSEEEEEEEEEEEE-TTSSEEEEEEEEEEES-HHHHHHH---

Foldseek 3Di:
DWDWDDDPPKIWTKDWDWDDDDPDIWIFIWIWIGDVVQQKIWIWGDDIQWPTKTWIWHWDADPVGDTDIDTDIDTHGPDPVVVVVPPPD

Sequence (89 aa):
MRRREKIGDKEVLLADLIVSYKVFREQFTSRVTLDPEAGLIDVGYVQGPFSYLHNKWQFESLPEGGCRIHFFIDFEFRSATLQKMMGAV